Protein AF-A0A1H9PZU5-F1 (afdb_monomer)

Foldseek 3Di:
DKKKKFQFAPQLVVLLCDPDDDPPQWDKAWDDKDADDPVVGGHMMTIIDITGDPPDQLVVNLVVSVVSGDDPPDPGWMWMDAPNDIDTPPDSVVSSVSVVVNVVND

Mean predicted aligned error: 4.38 Å

Sequence (106 aa):
MLIELEGLEAEAVHTLQASRETPPGVVLTPMAVDAVLDGEREGFQLTASLILASEVSTDDAVRWLWPLLIDEEAAAVVMCTVAGERRELRRPDDLAKLVEEGRAAE

Solvent-accessible surface area (backbone atoms only — not comparable to full-atom values): 6096 Å² total; per-residue (Å²): 84,59,39,38,39,31,36,30,50,73,66,35,49,51,58,64,64,44,93,64,92,60,60,87,53,46,45,77,44,70,75,47,77,45,82,41,82,70,90,85,46,72,34,28,32,40,36,29,40,43,45,70,38,92,86,49,52,59,65,62,55,35,69,62,49,44,71,52,67,49,56,93,87,52,90,66,65,32,36,39,32,28,79,86,49,71,45,71,53,86,48,68,65,50,52,34,52,41,51,52,54,26,64,74,74,108

Radius of gyration: 12.91 Å; Cα contacts (8 Å, |Δi|>4): 178; chains: 1; bounding box: 30×24×38 Å

Organism: NCBI:txid641238

Secondary structure (DSSP, 8-state):
-EEEEEEE-HHHHHHHHS---PPTTEEEEEEEEEEEE-SS-EEEEEEEEEEE-TTS-HHHHHHHHHHHH--TTS---EEEEETTEEEEESSHHHHHHHHHHHHHH-

Nearest PDB structures (foldseek):
  6yc7-assembly1_D  TM=3.914E-01  e=2.669E-02  Corynebacterium glutamicum
  4cnz-assembly1_C  TM=4.183E-01  e=1.155E-01  Azospirillum brasilense
  3ncp-assembly3_C  TM=3.178E-01  e=7.533E-02  Archaeoglobus fulgidus
  8wm7-assembly1_E  TM=3.839E-01  e=2.260E-01  Nostoc sp. PCC 7120 = FACHB-418
  2j9d-assembly3_H  TM=4.059E-01  e=3.683E-01  Methanocaldococcus jannaschii

Structure (mmCIF, N/CA/C/O backbone):
data_AF-A0A1H9PZU5-F1
#
_entry.id   AF-A0A1H9PZU5-F1
#
loop_
_atom_site.group_PDB
_atom_site.id
_atom_site.type_symbol
_atom_site.label_atom_id
_atom_site.label_alt_id
_atom_site.label_comp_id
_atom_site.label_asym_id
_atom_site.label_entity_id
_atom_site.label_seq_id
_atom_site.pdbx_PDB_ins_code
_atom_site.Cartn_x
_atom_site.Cartn_y
_atom_site.Cartn_z
_atom_site.occupancy
_atom_site.B_iso_or_equiv
_atom_site.auth_seq_id
_atom_site.auth_comp_id
_atom_site.auth_asym_id
_atom_site.auth_atom_id
_atom_site.pdbx_PDB_model_num
ATOM 1 N N . MET A 1 1 ? -6.176 -5.525 5.482 1.00 92.62 1 MET A N 1
ATOM 2 C CA . MET A 1 1 ? -6.482 -5.671 4.041 1.00 92.62 1 MET A CA 1
ATOM 3 C C . MET A 1 1 ? -5.251 -6.115 3.244 1.00 92.62 1 MET A C 1
ATOM 5 O O . MET A 1 1 ? -4.132 -5.822 3.654 1.00 92.62 1 MET A O 1
ATOM 9 N N . LEU A 1 2 ? -5.434 -6.816 2.117 1.00 93.44 2 LEU A N 1
ATOM 10 C CA . LEU A 1 2 ? -4.353 -7.124 1.165 1.00 93.44 2 LEU A CA 1
ATOM 11 C C . LEU A 1 2 ? -4.231 -5.981 0.144 1.00 93.44 2 LEU A C 1
ATOM 13 O O . LEU A 1 2 ? -5.254 -5.512 -0.356 1.00 93.44 2 LEU A O 1
ATOM 17 N N . ILE A 1 3 ? -3.003 -5.556 -0.148 1.00 94.06 3 ILE A N 1
ATOM 18 C CA . ILE A 1 3 ? -2.679 -4.553 -1.164 1.00 94.06 3 ILE A CA 1
ATOM 19 C C . ILE A 1 3 ? -1.674 -5.136 -2.161 1.00 94.06 3 ILE A C 1
ATOM 21 O O . ILE A 1 3 ? -0.680 -5.751 -1.768 1.00 94.06 3 ILE A O 1
ATOM 25 N N . GLU A 1 4 ? -1.936 -4.946 -3.450 1.00 94.88 4 GLU A N 1
ATOM 26 C CA . GLU A 1 4 ? -1.033 -5.327 -4.539 1.00 94.88 4 GLU A CA 1
ATOM 27 C C . GLU A 1 4 ? -0.621 -4.073 -5.299 1.00 94.88 4 GLU A C 1
ATOM 29 O O . GLU A 1 4 ? -1.471 -3.283 -5.701 1.00 94.88 4 GLU A O 1
ATOM 34 N N . LEU A 1 5 ? 0.681 -3.885 -5.472 1.00 93.00 5 LEU A N 1
ATOM 35 C CA . LEU A 1 5 ? 1.279 -2.727 -6.120 1.00 93.00 5 LEU A CA 1
ATOM 36 C C . LEU A 1 5 ? 2.098 -3.216 -7.303 1.00 93.00 5 LEU A C 1
ATOM 38 O O . LEU A 1 5 ? 3.002 -4.020 -7.121 1.00 93.00 5 LEU A O 1
ATOM 42 N N . GLU A 1 6 ? 1.800 -2.734 -8.499 1.00 92.56 6 GLU A N 1
ATOM 43 C CA . GLU A 1 6 ? 2.472 -3.123 -9.738 1.00 92.56 6 GLU A CA 1
ATOM 44 C C . GLU A 1 6 ? 3.063 -1.910 -10.441 1.00 92.56 6 GLU A C 1
ATOM 46 O O . GLU A 1 6 ? 2.502 -0.818 -10.375 1.00 92.56 6 GLU A O 1
ATOM 51 N N . GLY A 1 7 ? 4.162 -2.126 -11.165 1.00 89.94 7 GLY A N 1
ATOM 52 C CA . GLY A 1 7 ? 4.894 -1.046 -11.830 1.00 89.94 7 GLY A CA 1
ATOM 53 C C . GLY A 1 7 ? 5.814 -0.285 -10.876 1.00 89.94 7 GLY A C 1
ATOM 54 O O . GLY A 1 7 ? 6.207 0.837 -11.175 1.00 89.94 7 GLY A O 1
ATOM 55 N N . LEU A 1 8 ? 6.151 -0.882 -9.727 1.00 89.69 8 LEU A N 1
ATOM 56 C CA . L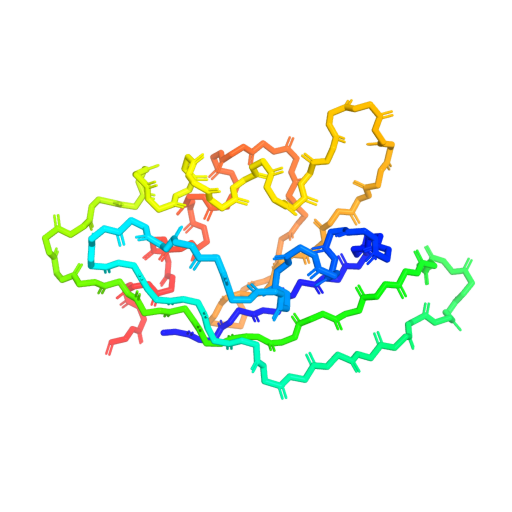EU A 1 8 ? 7.103 -0.295 -8.794 1.00 89.69 8 LEU A CA 1
ATOM 57 C C . LEU A 1 8 ? 8.524 -0.391 -9.345 1.00 89.69 8 LEU A C 1
ATOM 59 O O . LEU A 1 8 ? 8.918 -1.405 -9.927 1.00 89.69 8 LEU A O 1
ATOM 63 N N . GLU A 1 9 ? 9.322 0.633 -9.080 1.00 89.19 9 GLU A N 1
ATOM 64 C CA . GLU A 1 9 ? 10.760 0.584 -9.311 1.00 89.19 9 GLU A CA 1
ATOM 65 C C . GLU A 1 9 ? 11.475 -0.238 -8.229 1.00 89.19 9 GLU A C 1
ATOM 67 O O . GLU A 1 9 ? 10.964 -0.449 -7.124 1.00 89.19 9 GLU A O 1
ATOM 72 N N . ALA A 1 10 ? 12.698 -0.686 -8.531 1.00 88.62 10 ALA A N 1
ATOM 73 C CA . ALA A 1 10 ? 13.502 -1.483 -7.602 1.00 88.62 10 ALA A CA 1
ATOM 74 C C . ALA A 1 10 ? 13.725 -0.768 -6.257 1.00 88.62 10 ALA A C 1
ATOM 76 O O . ALA A 1 10 ? 13.686 -1.405 -5.205 1.00 88.62 10 ALA A O 1
ATOM 77 N N . GLU A 1 11 ? 13.944 0.550 -6.283 1.00 88.06 11 GLU A N 1
ATOM 78 C CA . GLU A 1 11 ? 14.166 1.359 -5.081 1.00 88.06 11 GLU A CA 1
ATOM 79 C C . GLU A 1 11 ? 12.904 1.476 -4.218 1.00 88.06 11 GLU A C 1
ATOM 81 O O . GLU A 1 11 ? 12.982 1.319 -2.995 1.00 88.06 11 GLU A O 1
ATOM 86 N N . ALA A 1 12 ? 11.738 1.670 -4.842 1.00 89.25 12 ALA A N 1
ATOM 87 C CA . ALA A 1 12 ? 10.455 1.699 -4.146 1.00 89.25 12 ALA A CA 1
ATOM 88 C C . ALA A 1 12 ? 10.186 0.355 -3.453 1.00 89.25 12 ALA A C 1
ATOM 90 O O . ALA A 1 12 ? 9.904 0.311 -2.254 1.00 89.25 12 ALA A O 1
ATOM 91 N N . VAL A 1 13 ? 10.383 -0.764 -4.160 1.00 91.38 13 VAL A N 1
ATOM 92 C CA . VAL A 1 13 ? 10.260 -2.103 -3.561 1.00 91.38 13 VAL A CA 1
ATOM 93 C C . VAL A 1 13 ? 11.246 -2.303 -2.422 1.00 91.38 13 VAL A C 1
ATOM 95 O O . VAL A 1 13 ? 10.846 -2.754 -1.350 1.00 91.38 13 VAL A O 1
ATOM 98 N N . HIS A 1 14 ? 12.516 -1.945 -2.611 1.00 90.81 14 HIS A N 1
ATOM 99 C CA . HIS A 1 14 ? 13.521 -2.079 -1.561 1.00 90.81 14 HIS A CA 1
ATOM 100 C C . HIS A 1 14 ? 13.142 -1.267 -0.315 1.00 90.81 14 HIS A C 1
ATOM 102 O O . HIS A 1 14 ? 13.271 -1.750 0.810 1.00 90.81 14 HIS A O 1
ATOM 108 N N . THR A 1 15 ? 12.605 -0.064 -0.514 1.00 89.69 15 THR A N 1
ATOM 109 C CA . THR A 1 15 ? 12.130 0.815 0.557 1.00 89.69 15 THR A CA 1
ATOM 110 C C . THR A 1 15 ? 10.939 0.224 1.307 1.00 89.69 15 THR A C 1
ATOM 112 O O . THR A 1 15 ? 10.908 0.294 2.535 1.00 89.69 15 THR A O 1
ATOM 115 N N . LEU A 1 16 ? 9.985 -0.380 0.595 1.00 90.31 16 LEU A N 1
ATOM 116 C CA . LEU A 1 16 ? 8.800 -1.018 1.179 1.00 90.31 16 LEU A CA 1
ATOM 117 C C . LEU A 1 16 ? 9.128 -2.353 1.864 1.00 90.31 16 LEU A C 1
ATOM 119 O O . LEU A 1 16 ? 8.461 -2.734 2.823 1.00 90.31 16 LEU A O 1
ATOM 123 N N . GLN A 1 17 ? 10.151 -3.064 1.383 1.00 89.62 17 GLN A N 1
ATOM 124 C CA . GLN A 1 17 ? 10.658 -4.292 1.996 1.00 89.62 17 GLN A CA 1
ATOM 125 C C . GLN A 1 17 ? 11.529 -4.036 3.225 1.00 89.62 17 GLN A C 1
ATOM 127 O O . GLN A 1 17 ? 11.622 -4.891 4.110 1.00 89.62 17 GLN A O 1
ATOM 132 N N . ALA A 1 18 ? 12.190 -2.881 3.284 1.00 86.50 18 ALA A N 1
ATOM 133 C CA . ALA A 1 18 ? 12.983 -2.501 4.435 1.00 86.50 18 ALA A CA 1
ATOM 134 C C . ALA A 1 18 ? 12.082 -2.307 5.663 1.00 86.50 18 ALA A C 1
ATOM 136 O O . ALA A 1 18 ? 11.027 -1.680 5.599 1.00 86.50 18 ALA A O 1
ATOM 137 N N . SER A 1 19 ? 12.533 -2.810 6.815 1.00 65.06 19 SER A N 1
ATOM 138 C CA . SER A 1 19 ? 11.877 -2.567 8.103 1.00 65.06 19 SER A CA 1
ATOM 139 C C . SER A 1 19 ? 11.984 -1.082 8.458 1.00 65.06 19 SER A C 1
ATOM 141 O O . SER A 1 19 ? 12.961 -0.658 9.077 1.00 65.06 19 SER A O 1
ATOM 143 N N . ARG A 1 20 ? 10.999 -0.286 8.039 1.00 74.50 20 ARG A N 1
ATOM 144 C CA . ARG A 1 20 ? 10.895 1.138 8.362 1.00 74.50 20 ARG A CA 1
ATOM 145 C C . ARG A 1 20 ? 10.039 1.367 9.597 1.00 74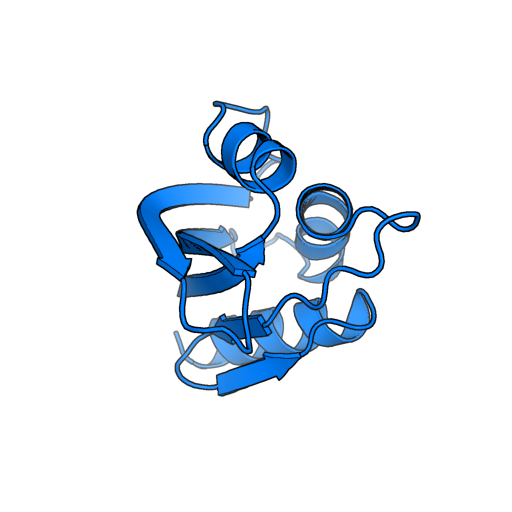.50 20 ARG A C 1
ATOM 147 O O . ARG A 1 20 ? 9.167 0.566 9.924 1.00 74.50 20 ARG A O 1
ATOM 154 N N . GLU A 1 21 ? 10.292 2.486 10.267 1.00 83.44 21 GLU A N 1
ATOM 155 C CA . GLU A 1 21 ? 9.376 2.994 11.281 1.00 83.44 21 GLU A CA 1
ATOM 156 C C . GLU A 1 21 ? 8.044 3.319 10.601 1.00 83.44 21 GLU A C 1
ATOM 158 O O . GLU A 1 21 ? 7.960 4.194 9.734 1.00 83.44 21 GLU A O 1
ATOM 163 N N . THR A 1 22 ? 7.012 2.559 10.956 1.00 87.31 22 THR A N 1
ATOM 164 C CA . THR A 1 22 ? 5.646 2.838 10.532 1.00 87.31 22 THR A CA 1
ATOM 165 C C . THR A 1 22 ? 5.007 3.824 11.513 1.00 87.31 22 THR A C 1
ATOM 167 O O . THR A 1 22 ? 5.351 3.833 12.702 1.00 87.31 22 THR A O 1
ATOM 170 N N . PRO A 1 23 ? 4.072 4.676 11.056 1.00 90.00 23 PRO A N 1
ATOM 171 C CA . PRO A 1 23 ? 3.284 5.501 11.958 1.00 90.00 23 PRO A CA 1
ATOM 172 C C . PRO A 1 23 ? 2.542 4.633 12.989 1.00 90.00 23 PRO A C 1
ATOM 174 O O . PRO A 1 23 ? 2.166 3.498 12.676 1.00 90.00 23 PRO A O 1
ATOM 177 N N . PRO A 1 24 ? 2.276 5.146 14.205 1.00 92.00 24 PRO A N 1
ATOM 178 C CA . PRO A 1 24 ? 1.476 4.430 15.193 1.00 92.00 24 PRO A CA 1
ATOM 179 C C . PRO A 1 24 ? 0.141 3.955 14.608 1.00 92.00 24 PRO A C 1
ATOM 181 O O . PRO A 1 24 ? -0.592 4.733 14.003 1.00 92.00 24 PRO A O 1
ATOM 184 N N . GLY A 1 25 ? -0.164 2.667 14.786 1.00 93.25 25 GLY A N 1
ATOM 185 C CA . GLY A 1 25 ? -1.391 2.052 14.276 1.00 93.25 25 GLY A CA 1
ATOM 186 C C . GLY A 1 25 ? -1.378 1.713 12.779 1.00 93.25 25 GLY A C 1
ATOM 187 O O . GLY A 1 25 ? -2.386 1.224 12.280 1.00 93.25 25 GLY A O 1
ATOM 188 N N . VAL A 1 26 ? -0.266 1.923 12.068 1.00 93.69 26 VAL A N 1
ATOM 189 C CA . VAL A 1 26 ? -0.067 1.459 10.687 1.00 93.69 26 VAL A CA 1
ATOM 190 C C . VAL A 1 26 ? 0.927 0.304 10.687 1.00 93.69 26 VAL A C 1
ATOM 192 O O . VAL A 1 26 ? 2.016 0.408 11.251 1.00 93.69 26 VAL A O 1
ATOM 195 N N . VAL A 1 27 ? 0.579 -0.795 10.025 1.00 93.25 27 VAL A N 1
ATOM 196 C CA . VAL A 1 27 ? 1.502 -1.902 9.754 1.00 93.25 27 VAL A CA 1
ATOM 197 C C . VAL A 1 27 ? 1.419 -2.255 8.278 1.00 93.25 27 VAL A C 1
ATOM 199 O O . VAL A 1 27 ? 0.343 -2.566 7.774 1.00 93.25 27 VAL A O 1
ATOM 202 N N . LEU A 1 28 ? 2.564 -2.249 7.601 1.00 92.62 28 LEU A N 1
ATOM 203 C CA . LEU A 1 28 ? 2.718 -2.776 6.250 1.00 92.62 28 LEU A CA 1
ATOM 204 C C . LEU A 1 28 ? 3.656 -3.981 6.315 1.00 92.62 28 LEU A C 1
ATOM 206 O O . LEU A 1 28 ? 4.796 -3.857 6.752 1.00 92.62 28 LEU A O 1
ATOM 210 N N . THR A 1 29 ? 3.171 -5.153 5.915 1.00 93.56 29 THR A N 1
ATOM 211 C CA . THR A 1 29 ? 3.958 -6.391 5.889 1.00 93.56 29 THR A CA 1
ATOM 212 C C . THR A 1 29 ? 4.070 -6.901 4.454 1.00 93.56 29 THR A C 1
ATOM 214 O O . THR A 1 29 ? 3.092 -7.444 3.935 1.00 93.56 29 THR A O 1
ATOM 217 N N . PRO A 1 30 ? 5.236 -6.750 3.807 1.00 94.06 30 PRO A N 1
ATOM 218 C CA . PRO A 1 30 ? 5.533 -7.373 2.520 1.00 94.06 30 PRO A CA 1
ATOM 219 C C . PRO A 1 30 ? 5.353 -8.892 2.590 1.00 94.06 30 PRO A C 1
ATOM 221 O O . PRO A 1 30 ? 5.829 -9.530 3.529 1.00 94.06 30 PRO A O 1
ATOM 224 N N . MET A 1 31 ? 4.681 -9.476 1.600 1.00 94.38 31 MET A N 1
ATOM 225 C CA . MET A 1 31 ? 4.405 -10.917 1.544 1.00 94.38 31 MET A CA 1
ATOM 226 C C . MET A 1 31 ? 5.075 -11.589 0.348 1.00 94.38 31 MET A C 1
ATOM 228 O O . MET A 1 31 ? 5.624 -12.678 0.492 1.00 94.38 31 MET A O 1
ATOM 232 N N . ALA A 1 32 ? 5.040 -10.943 -0.817 1.00 95.00 32 ALA A N 1
ATOM 233 C CA . ALA A 1 32 ? 5.638 -11.448 -2.047 1.00 95.00 32 ALA A CA 1
ATOM 234 C C . ALA A 1 32 ? 6.129 -10.292 -2.920 1.00 95.00 32 ALA A C 1
ATOM 236 O O . ALA A 1 32 ? 5.539 -9.211 -2.909 1.00 95.00 32 ALA A O 1
ATOM 237 N N . VAL A 1 33 ? 7.214 -10.534 -3.655 1.00 95.00 33 VAL A N 1
ATOM 238 C CA . VAL A 1 33 ? 7.727 -9.628 -4.682 1.00 95.00 33 VAL A CA 1
ATOM 239 C C . VAL A 1 33 ? 8.038 -10.433 -5.927 1.00 95.00 33 VAL A C 1
ATOM 241 O O . VAL A 1 33 ? 8.812 -11.388 -5.860 1.00 95.00 33 VAL A O 1
ATOM 244 N N . ASP A 1 34 ? 7.488 -9.989 -7.049 1.00 94.12 34 ASP A N 1
ATOM 245 C CA . ASP A 1 34 ? 7.679 -10.593 -8.358 1.00 94.12 34 ASP 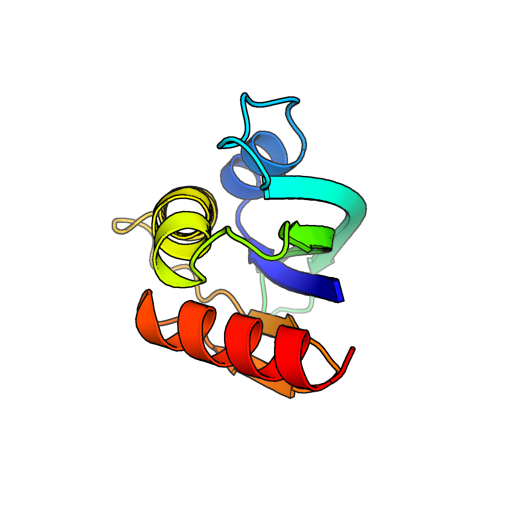A CA 1
ATOM 246 C C . ASP A 1 34 ? 8.234 -9.550 -9.332 1.00 94.12 34 ASP A C 1
ATOM 248 O O . ASP A 1 34 ? 7.830 -8.386 -9.328 1.00 94.12 34 ASP A O 1
ATOM 252 N N . ALA A 1 35 ? 9.184 -9.954 -10.174 1.00 90.44 35 ALA A N 1
ATOM 253 C CA . ALA A 1 35 ? 9.633 -9.123 -11.285 1.00 90.44 35 ALA A CA 1
ATOM 254 C C . ALA A 1 35 ? 8.666 -9.306 -12.461 1.00 90.44 35 ALA A C 1
ATOM 256 O O . ALA A 1 35 ? 8.437 -10.435 -12.902 1.00 90.44 35 ALA A O 1
ATOM 257 N N . VAL A 1 36 ? 8.119 -8.208 -12.980 1.00 85.75 36 VAL A N 1
ATOM 258 C CA . VAL A 1 36 ? 7.170 -8.215 -14.097 1.00 85.75 36 VAL A CA 1
ATOM 259 C C . VAL A 1 36 ? 7.885 -7.727 -15.353 1.00 85.75 36 VAL A C 1
ATOM 261 O O . VAL A 1 36 ? 8.405 -6.613 -15.405 1.00 85.75 36 VAL A O 1
ATOM 264 N N . LEU A 1 37 ? 7.932 -8.601 -16.360 1.00 72.94 37 LEU A N 1
ATOM 265 C CA . LEU A 1 37 ? 8.593 -8.377 -17.646 1.00 72.94 37 LEU A CA 1
ATOM 266 C C . LEU A 1 37 ? 7.631 -8.773 -18.775 1.00 72.94 37 LEU A C 1
ATOM 268 O O . LEU A 1 37 ? 7.819 -9.801 -19.422 1.00 72.94 37 LEU A O 1
ATOM 272 N N . ASP A 1 38 ? 6.571 -7.986 -18.977 1.00 70.69 38 ASP A N 1
ATOM 273 C CA . ASP A 1 38 ? 5.543 -8.242 -20.008 1.00 70.69 38 ASP A CA 1
ATOM 274 C C . ASP A 1 38 ? 5.629 -7.262 -21.200 1.00 70.69 38 ASP A C 1
ATOM 276 O O . ASP A 1 38 ? 4.689 -7.081 -21.963 1.00 70.69 38 ASP A O 1
ATOM 280 N N . GLY A 1 39 ? 6.754 -6.558 -21.363 1.00 60.50 39 GLY A N 1
ATOM 281 C CA . GLY A 1 39 ? 7.008 -5.642 -22.489 1.00 60.50 39 GLY A CA 1
ATOM 282 C C . GLY A 1 39 ? 6.175 -4.346 -22.511 1.00 60.50 39 GLY A C 1
ATOM 283 O O . GLY A 1 39 ? 6.648 -3.342 -23.031 1.00 60.50 39 GLY A O 1
ATOM 284 N N . GLU A 1 40 ? 4.977 -4.333 -21.919 1.00 58.62 40 GLU A N 1
ATOM 285 C CA . GLU A 1 40 ? 4.133 -3.144 -21.702 1.00 58.62 40 GLU A CA 1
ATOM 286 C C . GLU A 1 40 ? 4.247 -2.591 -20.271 1.00 58.62 40 GLU A C 1
ATOM 288 O O . GLU A 1 40 ? 3.888 -1.444 -20.005 1.00 58.62 40 GLU A O 1
ATOM 293 N N . ARG A 1 41 ? 4.740 -3.414 -19.338 1.00 61.72 41 ARG A N 1
ATOM 294 C CA . ARG A 1 41 ? 4.965 -3.080 -17.928 1.00 61.72 41 ARG A CA 1
ATOM 295 C C . ARG A 1 41 ? 6.302 -3.674 -17.515 1.00 61.72 41 ARG A C 1
ATOM 297 O O . ARG A 1 41 ? 6.418 -4.887 -17.350 1.00 61.72 41 ARG A O 1
ATOM 304 N N . GLU A 1 42 ? 7.308 -2.820 -17.409 1.00 74.81 42 GLU A N 1
ATOM 305 C CA . GLU A 1 42 ? 8.594 -3.168 -16.813 1.00 74.81 42 GLU A CA 1
ATOM 306 C C . GLU A 1 42 ? 8.592 -2.657 -15.373 1.00 74.81 42 GLU A C 1
ATOM 308 O O . GLU A 1 42 ? 8.290 -1.491 -15.128 1.00 74.81 42 GLU A O 1
ATOM 313 N N . GLY A 1 43 ? 8.876 -3.536 -14.414 1.00 87.88 43 GLY A N 1
ATOM 314 C CA . GLY A 1 43 ? 8.946 -3.157 -13.007 1.00 87.88 43 GLY A CA 1
ATOM 315 C C . GLY A 1 43 ? 8.728 -4.336 -12.075 1.00 87.88 43 GLY A C 1
ATOM 316 O O . GLY A 1 43 ? 8.864 -5.500 -12.453 1.00 87.88 43 GLY A O 1
ATOM 317 N N . PHE A 1 44 ? 8.379 -4.028 -10.837 1.00 91.62 44 PHE A N 1
ATOM 318 C CA . PHE A 1 44 ? 8.129 -5.014 -9.801 1.00 91.62 44 PHE A CA 1
ATOM 319 C C . PHE A 1 44 ? 6.675 -4.966 -9.347 1.00 91.62 44 PHE A C 1
ATOM 321 O O . PHE A 1 44 ? 6.034 -3.911 -9.317 1.00 91.62 44 PHE A O 1
ATOM 328 N N . GLN A 1 45 ? 6.180 -6.137 -8.970 1.00 93.56 45 GLN A N 1
ATOM 329 C CA . GLN A 1 45 ? 4.944 -6.307 -8.239 1.00 93.56 45 GLN A CA 1
ATOM 330 C C . GLN A 1 45 ? 5.271 -6.609 -6.777 1.00 93.56 45 GLN A C 1
ATOM 332 O O . GLN A 1 45 ? 6.083 -7.485 -6.492 1.00 93.56 45 GLN A O 1
ATOM 337 N N . LEU A 1 46 ? 4.630 -5.898 -5.854 1.00 94.50 46 LEU A N 1
ATOM 338 C CA . LEU A 1 46 ? 4.673 -6.146 -4.419 1.00 94.50 46 LEU A CA 1
ATOM 339 C C . LEU A 1 46 ? 3.265 -6.487 -3.934 1.00 94.50 46 LEU A C 1
ATOM 341 O O . LEU A 1 46 ? 2.354 -5.668 -4.038 1.00 94.50 46 LEU A O 1
ATOM 345 N N . THR A 1 47 ? 3.110 -7.655 -3.323 1.00 95.38 47 THR A N 1
ATOM 346 C CA . THR A 1 47 ? 1.922 -7.999 -2.536 1.00 95.38 47 THR A CA 1
ATOM 347 C C . THR A 1 47 ? 2.253 -7.833 -1.060 1.00 95.38 47 THR A C 1
ATOM 349 O O . THR A 1 47 ? 3.234 -8.397 -0.565 1.00 95.38 47 THR A O 1
ATOM 352 N N . ALA A 1 48 ? 1.434 -7.073 -0.337 1.00 94.75 48 ALA A N 1
ATOM 353 C CA . ALA A 1 48 ? 1.620 -6.800 1.080 1.00 94.75 48 ALA A CA 1
ATOM 354 C C . ALA A 1 48 ? 0.294 -6.841 1.850 1.00 94.75 48 ALA A C 1
ATOM 356 O O . ALA A 1 48 ? -0.787 -6.634 1.303 1.00 94.75 48 ALA A O 1
ATOM 357 N N . SER A 1 49 ? 0.384 -7.085 3.153 1.00 93.88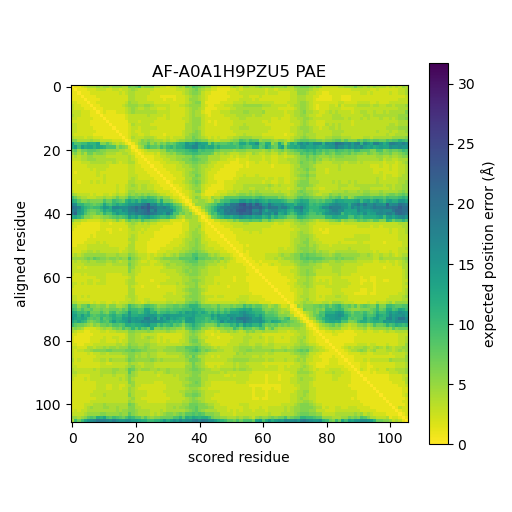 49 SER A N 1
ATOM 358 C CA . SER A 1 49 ? -0.716 -6.866 4.088 1.00 93.88 49 SER A CA 1
ATOM 359 C C . SER A 1 49 ? -0.603 -5.460 4.669 1.00 93.88 49 SER A C 1
ATOM 361 O O . SER A 1 49 ? 0.432 -5.116 5.243 1.00 93.88 49 SER A O 1
ATOM 363 N N . LEU A 1 50 ? -1.657 -4.658 4.528 1.00 93.31 50 LEU A N 1
ATOM 364 C CA . LEU A 1 50 ? -1.798 -3.356 5.171 1.00 93.31 50 LEU A CA 1
ATOM 365 C C . LEU A 1 50 ? -2.823 -3.475 6.302 1.00 93.31 50 LEU A C 1
ATOM 367 O O . LEU A 1 50 ? -3.976 -3.850 6.082 1.00 93.31 50 LEU A O 1
ATOM 371 N N . ILE A 1 51 ? -2.409 -3.153 7.521 1.00 92.75 51 ILE A N 1
ATOM 372 C CA . ILE A 1 51 ? -3.266 -3.149 8.705 1.00 92.75 51 ILE A CA 1
ATOM 373 C C . ILE A 1 51 ? -3.288 -1.730 9.256 1.00 92.75 51 ILE A C 1
ATOM 375 O O . ILE A 1 51 ? -2.240 -1.147 9.533 1.00 92.75 51 ILE A O 1
ATOM 379 N N . LEU A 1 52 ? -4.496 -1.197 9.421 1.00 93.44 52 LEU A N 1
ATOM 380 C CA . LEU A 1 52 ? -4.748 0.112 10.006 1.00 93.44 52 LEU A CA 1
ATOM 381 C C . LEU A 1 52 ? -5.569 -0.079 11.278 1.00 93.44 52 LEU A C 1
ATOM 383 O O . LEU A 1 52 ? -6.635 -0.696 11.245 1.00 93.44 52 LEU A O 1
ATOM 387 N N . ALA A 1 53 ? -5.080 0.441 12.400 1.00 93.75 53 ALA A N 1
ATOM 388 C CA . ALA A 1 53 ? -5.848 0.493 13.634 1.00 93.75 53 ALA A CA 1
ATOM 389 C C . ALA A 1 53 ? -7.099 1.369 13.444 1.00 93.75 53 ALA A C 1
ATOM 391 O O . ALA A 1 53 ? -7.136 2.265 12.597 1.00 93.75 53 ALA A O 1
ATOM 392 N N . SER A 1 54 ? -8.144 1.110 14.229 1.00 89.81 54 SER A N 1
ATOM 393 C CA . SER A 1 54 ? -9.455 1.760 14.083 1.00 89.81 54 SER A CA 1
ATOM 394 C C . SER A 1 54 ? -9.398 3.290 14.108 1.00 89.81 54 SER A C 1
ATOM 396 O O . SER A 1 54 ? -10.127 3.952 13.373 1.00 89.81 54 SER A O 1
ATOM 398 N N . GLU A 1 55 ? -8.511 3.829 14.933 1.00 91.75 55 GLU A N 1
ATOM 399 C CA . GLU A 1 55 ? -8.286 5.241 15.210 1.00 91.75 55 GLU A CA 1
ATOM 400 C C . GLU A 1 55 ? -7.406 5.941 14.169 1.00 91.75 55 GLU A C 1
ATOM 402 O O . GLU A 1 55 ? -7.357 7.170 14.147 1.00 91.75 55 GLU A O 1
ATOM 407 N N . VAL A 1 56 ? -6.718 5.183 13.310 1.00 93.81 56 VAL A N 1
ATOM 408 C CA . VAL A 1 56 ? -5.867 5.752 12.265 1.00 93.81 56 VAL A CA 1
ATOM 409 C C . VAL A 1 56 ? -6.741 6.249 11.122 1.00 93.81 56 VAL A C 1
ATOM 411 O O . VAL A 1 56 ? -7.578 5.515 10.581 1.00 93.81 56 VAL A O 1
ATOM 414 N N . SER A 1 57 ? -6.545 7.515 10.752 1.00 93.06 57 SER A N 1
ATOM 415 C CA . SER A 1 57 ? -7.204 8.102 9.592 1.00 93.06 57 SER A CA 1
ATOM 416 C C . SER A 1 57 ? -6.593 7.547 8.303 1.00 93.06 57 SER A C 1
ATOM 418 O O . SER A 1 57 ? -5.389 7.289 8.229 1.00 93.06 57 SER A O 1
ATOM 420 N N . THR A 1 58 ? -7.420 7.355 7.274 1.00 92.88 58 THR A N 1
ATOM 421 C CA . THR A 1 58 ? -6.917 6.924 5.964 1.00 92.88 58 THR A CA 1
ATOM 422 C C . THR A 1 58 ? -5.921 7.941 5.400 1.00 92.88 58 THR A C 1
ATOM 424 O O . THR A 1 58 ? -4.874 7.547 4.895 1.00 92.88 58 THR A O 1
ATOM 427 N N . ASP A 1 59 ?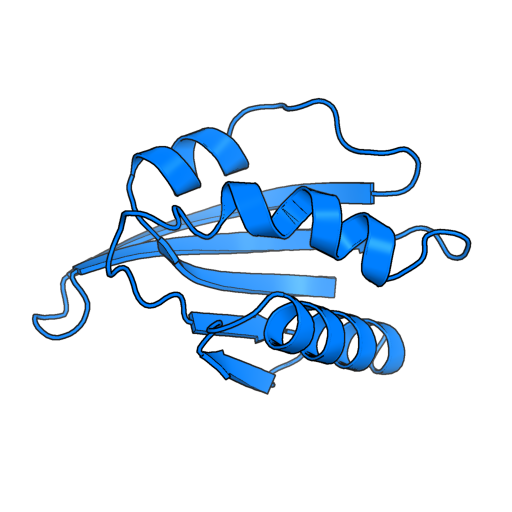 -6.182 9.237 5.584 1.00 93.19 59 ASP A N 1
ATOM 428 C CA . ASP A 1 59 ? -5.280 10.326 5.198 1.00 93.19 59 ASP A CA 1
ATOM 429 C C . ASP A 1 59 ? -3.873 10.183 5.787 1.00 93.19 59 ASP A C 1
ATOM 431 O O . ASP A 1 59 ? -2.891 10.364 5.068 1.00 93.19 59 ASP A O 1
ATOM 435 N N . ASP A 1 60 ? -3.742 9.853 7.075 1.00 92.31 60 ASP A N 1
ATOM 436 C CA . ASP A 1 60 ? -2.426 9.719 7.711 1.00 92.31 60 ASP A CA 1
ATOM 437 C C . ASP A 1 60 ? -1.658 8.510 7.165 1.00 92.31 60 ASP A C 1
ATOM 439 O O . ASP A 1 60 ? -0.456 8.603 6.901 1.00 92.31 60 ASP A O 1
ATOM 443 N N . ALA A 1 61 ? -2.353 7.394 6.923 1.00 92.69 61 ALA A N 1
ATOM 444 C CA . ALA A 1 61 ? -1.759 6.221 6.290 1.00 92.69 61 ALA A CA 1
ATOM 445 C C . ALA A 1 61 ? -1.296 6.524 4.854 1.00 92.69 61 ALA A C 1
ATOM 447 O O . ALA A 1 61 ? -0.191 6.146 4.465 1.00 92.69 61 ALA A O 1
ATOM 448 N N . VAL A 1 62 ? -2.107 7.251 4.081 1.00 93.38 62 VAL A N 1
ATOM 449 C CA . VAL A 1 62 ? -1.807 7.643 2.695 1.00 93.38 62 VAL A CA 1
ATOM 450 C C . VAL A 1 62 ? -0.650 8.630 2.636 1.00 93.38 62 VAL A C 1
ATOM 452 O O . VAL A 1 62 ? 0.246 8.453 1.817 1.00 93.38 62 VAL A O 1
ATOM 455 N N . ARG A 1 63 ? -0.615 9.637 3.517 1.00 92.56 63 ARG A N 1
ATOM 456 C CA . ARG A 1 63 ? 0.496 10.602 3.601 1.00 92.56 63 ARG A CA 1
ATOM 457 C C . ARG A 1 63 ? 1.833 9.928 3.870 1.00 92.56 63 ARG A C 1
ATOM 459 O O . ARG A 1 63 ? 2.856 10.414 3.399 1.00 92.56 63 ARG A O 1
ATOM 466 N N . TRP A 1 64 ? 1.826 8.834 4.627 1.00 92.00 64 TRP A N 1
ATOM 467 C CA . TRP A 1 64 ? 3.021 8.036 4.867 1.00 92.00 64 TRP A CA 1
ATOM 468 C C . TRP A 1 64 ? 3.360 7.111 3.692 1.00 92.00 64 TRP A C 1
ATOM 470 O O . TRP A 1 64 ? 4.526 7.027 3.318 1.00 92.00 64 TRP A O 1
ATOM 480 N N . LEU A 1 65 ? 2.370 6.424 3.115 1.00 91.81 65 LEU A N 1
ATOM 481 C CA . LEU A 1 65 ? 2.604 5.412 2.084 1.00 91.81 65 LEU A CA 1
ATOM 482 C C . LEU A 1 65 ? 2.918 6.028 0.713 1.00 91.81 65 LEU A C 1
ATOM 484 O O . LEU A 1 65 ? 3.799 5.535 0.019 1.00 91.81 65 LEU A O 1
ATOM 488 N N . TRP A 1 66 ? 2.238 7.110 0.329 1.00 91.50 66 TRP A N 1
ATOM 489 C CA . TRP A 1 66 ? 2.344 7.721 -1.001 1.00 91.50 66 TRP A CA 1
ATOM 490 C C . TRP A 1 66 ? 3.785 8.044 -1.432 1.00 91.50 66 TRP A C 1
ATOM 492 O O . TRP A 1 66 ? 4.181 7.585 -2.505 1.00 91.50 66 TRP A O 1
ATOM 502 N N . PRO A 1 67 ? 4.612 8.726 -0.612 1.00 89.62 67 PRO A N 1
ATOM 503 C CA . PRO A 1 67 ? 5.992 9.047 -0.984 1.00 89.62 67 PRO A CA 1
ATOM 504 C C . PRO A 1 67 ? 6.909 7.820 -1.102 1.00 89.62 67 PRO A C 1
ATOM 506 O O . PRO A 1 67 ? 8.040 7.949 -1.551 1.00 89.62 67 PRO A O 1
ATOM 509 N N . LEU A 1 68 ? 6.468 6.641 -0.644 1.00 89.00 68 LEU A N 1
ATOM 510 C CA . LEU A 1 68 ? 7.212 5.384 -0.786 1.00 89.00 68 LEU A CA 1
ATOM 511 C C . LEU A 1 68 ? 6.883 4.664 -2.099 1.00 89.00 68 LEU A C 1
ATOM 513 O O . LEU A 1 68 ? 7.634 3.785 -2.513 1.00 89.00 68 LEU A O 1
ATOM 517 N N . LEU A 1 69 ? 5.734 4.986 -2.702 1.00 87.56 69 LEU A N 1
ATOM 518 C CA . LEU A 1 69 ? 5.240 4.354 -3.924 1.00 87.56 69 LEU A CA 1
ATOM 519 C C . LEU A 1 69 ? 5.612 5.150 -5.168 1.00 87.56 69 LEU A C 1
ATOM 521 O O . LEU A 1 69 ? 5.955 4.558 -6.186 1.00 87.56 69 LEU A O 1
ATOM 525 N N . ILE A 1 70 ? 5.485 6.474 -5.081 1.00 81.44 70 ILE A N 1
ATOM 526 C CA . ILE A 1 70 ? 5.619 7.381 -6.214 1.00 81.44 70 ILE A CA 1
ATOM 527 C C . ILE A 1 70 ? 6.799 8.306 -5.956 1.00 81.44 70 ILE A C 1
ATOM 529 O O . ILE A 1 70 ? 6.768 9.115 -5.028 1.00 81.44 70 ILE A O 1
ATOM 533 N N . ASP A 1 71 ? 7.809 8.199 -6.809 1.00 74.31 71 ASP A N 1
ATOM 534 C CA . ASP A 1 71 ? 8.778 9.268 -7.003 1.00 74.31 71 ASP A CA 1
ATOM 535 C C . ASP A 1 71 ? 8.162 10.281 -7.980 1.00 74.31 71 ASP A C 1
ATOM 537 O O . ASP A 1 71 ? 7.813 9.931 -9.106 1.00 74.31 71 ASP A O 1
ATOM 541 N N . GLU A 1 72 ? 7.975 11.530 -7.542 1.00 66.19 72 GLU A N 1
ATOM 542 C CA . GLU A 1 72 ? 7.367 12.590 -8.359 1.00 66.19 72 GLU A CA 1
ATOM 543 C C . GLU A 1 72 ? 8.211 12.949 -9.597 1.00 66.19 72 GLU A C 1
ATOM 545 O O . GLU A 1 72 ? 7.685 13.547 -10.540 1.00 66.19 72 GLU A O 1
ATOM 550 N N . GLU A 1 73 ? 9.499 12.582 -9.621 1.00 62.94 73 GLU A N 1
ATOM 551 C CA . GLU A 1 73 ? 10.372 12.753 -10.788 1.00 62.94 73 GLU A CA 1
ATOM 552 C C . GLU A 1 73 ? 10.335 11.549 -11.746 1.00 62.94 73 GLU A C 1
ATOM 554 O O . GLU A 1 73 ? 10.684 11.686 -12.925 1.00 62.94 73 GLU A O 1
ATOM 559 N N . ALA A 1 74 ? 9.866 10.388 -11.283 1.00 61.34 74 ALA A N 1
ATOM 560 C CA . ALA A 1 74 ? 9.735 9.192 -12.099 1.00 61.34 74 ALA A CA 1
ATOM 561 C C . ALA A 1 74 ? 8.376 9.164 -12.814 1.00 61.34 74 ALA A C 1
ATOM 563 O O . ALA A 1 74 ? 7.312 9.280 -12.213 1.00 61.34 74 ALA A O 1
ATOM 564 N N . ALA A 1 75 ? 8.382 8.926 -14.127 1.00 61.38 75 ALA A N 1
ATOM 565 C CA . ALA A 1 75 ? 7.157 8.726 -14.910 1.00 61.38 75 ALA A CA 1
ATOM 566 C C . ALA A 1 75 ? 6.510 7.337 -14.682 1.00 61.38 75 ALA A C 1
ATOM 568 O O . ALA A 1 75 ? 5.763 6.856 -15.539 1.00 61.38 75 ALA A O 1
ATOM 569 N N . ALA A 1 76 ? 6.831 6.667 -13.571 1.00 71.19 76 ALA A N 1
ATOM 570 C CA . ALA A 1 76 ? 6.386 5.314 -13.277 1.00 71.19 76 ALA A CA 1
ATOM 571 C C . ALA A 1 76 ? 4.885 5.297 -12.958 1.00 71.19 76 ALA A C 1
ATOM 573 O O . ALA A 1 76 ? 4.398 5.984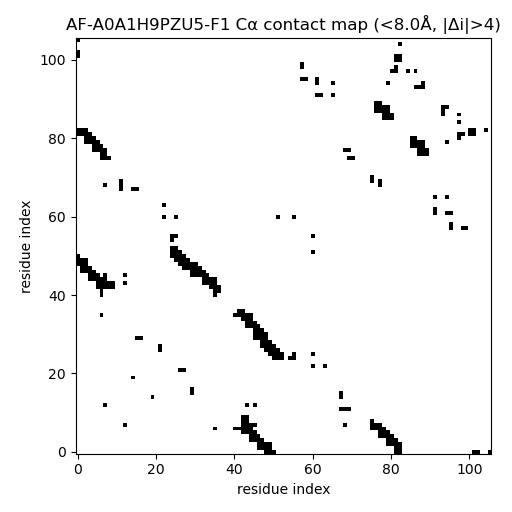 -12.059 1.00 71.19 76 ALA A O 1
ATOM 574 N N . VAL A 1 77 ? 4.138 4.492 -13.711 1.00 80.88 77 VA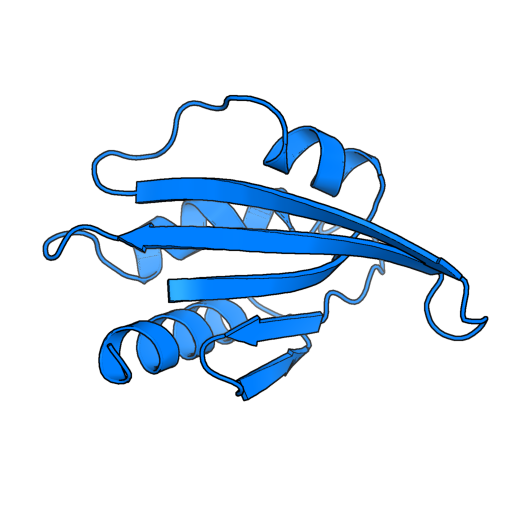L A N 1
ATOM 575 C CA . VAL A 1 77 ? 2.705 4.291 -13.489 1.00 80.88 77 VAL A CA 1
ATOM 576 C C . VAL A 1 77 ? 2.525 3.131 -12.519 1.00 80.88 77 VAL A C 1
ATOM 578 O O . VAL A 1 77 ? 2.755 1.979 -12.886 1.00 80.88 77 VAL A O 1
ATOM 581 N N . VAL A 1 78 ? 2.068 3.428 -11.302 1.00 88.62 78 VAL A N 1
ATOM 582 C CA . VAL A 1 78 ? 1.785 2.397 -10.297 1.00 88.62 78 VAL A CA 1
ATOM 583 C C . VAL A 1 78 ? 0.315 2.003 -10.349 1.00 88.62 78 VAL A C 1
ATOM 585 O O . VAL A 1 78 ? -0.581 2.834 -10.192 1.00 88.62 78 VAL A O 1
ATOM 588 N N . MET A 1 79 ? 0.052 0.715 -10.547 1.00 92.06 79 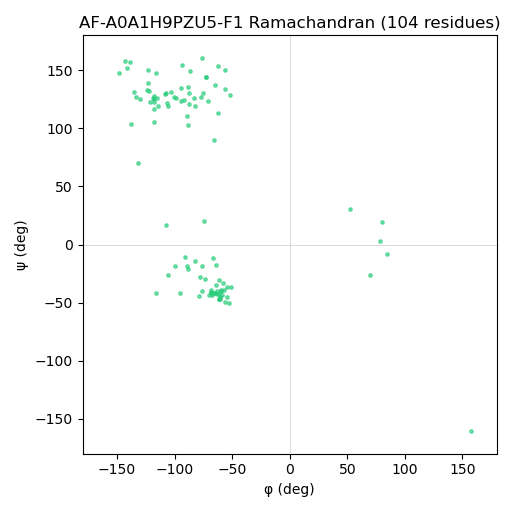MET A N 1
ATOM 589 C CA . MET A 1 79 ? -1.283 0.140 -10.397 1.00 92.06 79 MET A CA 1
ATOM 590 C C . MET A 1 79 ? -1.426 -0.419 -8.984 1.00 92.06 79 MET A C 1
ATOM 592 O O . MET A 1 79 ? -0.537 -1.114 -8.504 1.00 92.06 79 MET A O 1
ATOM 596 N N . CYS A 1 80 ? -2.547 -0.138 -8.331 1.00 92.56 80 CYS A N 1
ATOM 597 C CA . CYS A 1 80 ? -2.850 -0.608 -6.987 1.00 92.56 80 CYS A CA 1
ATOM 598 C C . CYS A 1 80 ? -4.153 -1.404 -6.985 1.00 92.56 80 CYS A C 1
ATOM 600 O O . CYS A 1 80 ? -5.159 -0.937 -7.526 1.00 92.56 80 CYS A O 1
ATOM 602 N N . THR A 1 81 ? -4.137 -2.582 -6.365 1.00 93.44 81 THR A N 1
ATOM 603 C CA . THR A 1 81 ? -5.325 -3.400 -6.117 1.00 93.44 81 THR A CA 1
ATOM 604 C C . THR A 1 81 ? -5.569 -3.515 -4.616 1.00 93.44 81 THR A C 1
ATOM 606 O O . THR A 1 81 ? -4.684 -3.947 -3.877 1.00 93.44 81 THR A O 1
ATOM 609 N N . VAL A 1 82 ? -6.777 -3.173 -4.163 1.00 92.12 82 VAL A N 1
ATOM 610 C CA . VAL A 1 82 ? -7.242 -3.366 -2.778 1.00 92.12 82 VAL A CA 1
ATOM 611 C C . VAL A 1 82 ? -8.652 -3.945 -2.821 1.00 92.12 82 VAL A C 1
ATOM 613 O O . VAL A 1 82 ? -9.497 -3.455 -3.559 1.00 92.12 82 VAL A O 1
ATOM 616 N N . ALA A 1 83 ? -8.912 -5.008 -2.054 1.00 87.25 83 ALA A N 1
ATOM 617 C CA . ALA A 1 83 ? -10.226 -5.671 -2.003 1.00 87.25 83 ALA A CA 1
ATOM 618 C C . ALA A 1 83 ? -10.808 -6.065 -3.386 1.00 87.25 83 ALA A C 1
ATOM 620 O O . ALA A 1 83 ? -12.020 -6.107 -3.572 1.00 87.25 83 ALA A O 1
ATOM 621 N N . GLY A 1 84 ? -9.943 -6.373 -4.360 1.00 87.19 84 GLY A N 1
ATOM 622 C CA . GLY A 1 84 ? -10.333 -6.724 -5.733 1.00 87.19 84 GLY A CA 1
ATOM 623 C C . GLY A 1 84 ? -10.563 -5.529 -6.664 1.00 87.19 84 GLY A C 1
ATOM 624 O O . GLY A 1 84 ? -10.672 -5.724 -7.874 1.00 87.19 84 GLY A O 1
ATOM 625 N N . GLU A 1 85 ? -10.566 -4.304 -6.139 1.00 91.88 85 GLU A N 1
ATOM 626 C CA . GLU A 1 85 ? -10.653 -3.078 -6.926 1.00 91.88 85 GLU A CA 1
ATOM 627 C C . GLU A 1 85 ? -9.258 -2.622 -7.345 1.00 91.88 85 GLU A C 1
ATOM 629 O O . GLU A 1 85 ? -8.395 -2.365 -6.506 1.00 91.88 85 GLU A O 1
ATOM 634 N N . ARG A 1 86 ? -9.042 -2.515 -8.659 1.00 92.44 86 ARG A N 1
ATOM 635 C CA . ARG A 1 86 ? -7.760 -2.134 -9.261 1.00 92.44 86 ARG A CA 1
ATOM 636 C C . ARG A 1 86 ? -7.834 -0.731 -9.850 1.00 92.44 86 ARG A C 1
ATOM 638 O O . ARG A 1 86 ? -8.704 -0.451 -10.677 1.00 92.44 86 ARG A O 1
ATOM 645 N N . ARG A 1 87 ? -6.878 0.134 -9.508 1.00 92.56 87 ARG A N 1
ATOM 646 C CA . ARG A 1 87 ? -6.793 1.503 -10.038 1.00 92.56 87 ARG A CA 1
ATOM 647 C C . ARG A 1 87 ? -5.357 1.927 -10.316 1.00 92.56 87 ARG A C 1
ATOM 649 O O . ARG A 1 87 ? -4.422 1.462 -9.678 1.00 92.56 87 ARG A O 1
ATOM 656 N N . GLU A 1 88 ? -5.203 2.826 -11.277 1.00 92.44 88 GLU A N 1
ATOM 657 C CA . GLU A 1 88 ? -3.959 3.563 -11.492 1.00 92.44 88 GLU A CA 1
ATOM 658 C C . GLU A 1 88 ? -3.815 4.649 -10.419 1.00 92.44 88 GLU A C 1
ATOM 660 O O . GLU A 1 88 ? -4.754 5.416 -10.193 1.00 92.44 88 GLU A O 1
ATOM 665 N N . LEU A 1 89 ? -2.660 4.717 -9.763 1.00 91.19 89 LEU A N 1
ATOM 666 C CA . LEU A 1 89 ? -2.348 5.735 -8.767 1.00 91.19 89 LEU A CA 1
ATOM 667 C C . LEU A 1 89 ? -1.731 6.955 -9.449 1.00 91.19 89 LEU A C 1
ATOM 669 O O . LEU A 1 89 ? -0.555 6.949 -9.801 1.00 91.19 89 LEU A O 1
ATOM 673 N N . ARG A 1 90 ? -2.520 8.019 -9.625 1.00 89.19 90 ARG A N 1
ATOM 674 C CA . ARG A 1 90 ? -2.042 9.291 -10.197 1.00 89.19 90 ARG A CA 1
ATOM 675 C C . ARG A 1 90 ? -1.885 10.375 -9.146 1.00 89.19 90 ARG A C 1
ATOM 677 O O . ARG A 1 90 ? -1.133 11.325 -9.348 1.00 89.19 90 ARG A O 1
ATOM 684 N N . ARG A 1 91 ? -2.651 10.279 -8.060 1.00 90.88 91 ARG A N 1
ATOM 685 C CA . ARG A 1 91 ? -2.670 11.228 -6.945 1.00 90.88 91 ARG A CA 1
ATOM 686 C C . ARG A 1 91 ? -2.860 10.496 -5.615 1.00 90.88 91 ARG A C 1
ATOM 688 O O . ARG A 1 91 ? -3.464 9.422 -5.612 1.00 90.88 91 ARG A O 1
ATOM 695 N N . PRO A 1 92 ? -2.461 11.104 -4.482 1.00 92.25 92 PRO A N 1
ATOM 696 C CA . PRO A 1 92 ? -2.722 10.551 -3.152 1.00 92.25 92 PRO A CA 1
ATOM 697 C C . PRO A 1 92 ? -4.193 10.168 -2.928 1.00 92.25 92 PRO A C 1
ATOM 699 O O . PRO A 1 92 ? -4.475 9.129 -2.336 1.00 92.25 92 PRO A O 1
ATOM 702 N N . ASP A 1 93 ? -5.126 10.955 -3.471 1.00 93.50 93 ASP A N 1
ATOM 703 C CA . ASP A 1 93 ? -6.570 10.713 -3.367 1.00 93.50 93 ASP A CA 1
ATOM 704 C C . ASP A 1 93 ? -7.008 9.377 -4.001 1.00 93.50 93 ASP A C 1
ATOM 706 O O . ASP A 1 93 ? -7.967 8.757 -3.535 1.00 93.50 93 ASP A O 1
ATOM 710 N N . ASP A 1 94 ? -6.306 8.900 -5.040 1.00 92.88 94 ASP A N 1
ATOM 711 C CA . ASP A 1 94 ? -6.603 7.607 -5.669 1.00 92.88 94 ASP A CA 1
ATOM 712 C C . ASP A 1 94 ? -6.322 6.456 -4.696 1.00 92.88 94 ASP A C 1
ATOM 714 O O . ASP A 1 94 ? -7.126 5.525 -4.585 1.00 92.88 94 ASP A O 1
ATOM 718 N N . LEU A 1 95 ? -5.205 6.557 -3.964 1.00 92.69 95 LEU A N 1
ATOM 719 C CA . LEU A 1 95 ? -4.809 5.606 -2.930 1.00 92.69 95 LEU A CA 1
ATOM 720 C C . LEU A 1 95 ? -5.728 5.706 -1.710 1.00 92.69 95 LEU A C 1
ATOM 722 O O . LEU A 1 95 ? -6.162 4.677 -1.200 1.00 92.69 95 LEU A O 1
ATOM 726 N N . ALA A 1 96 ? -6.062 6.924 -1.272 1.00 94.62 96 ALA A N 1
ATOM 727 C CA . ALA A 1 96 ? -6.968 7.142 -0.147 1.00 94.62 96 ALA A CA 1
ATOM 728 C C . ALA A 1 96 ? -8.312 6.455 -0.374 1.00 94.62 96 ALA A C 1
ATOM 730 O O . ALA A 1 96 ? -8.745 5.658 0.456 1.00 94.62 96 ALA A O 1
ATOM 731 N N . LYS A 1 97 ? -8.911 6.667 -1.548 1.00 93.56 97 LYS A N 1
ATOM 732 C CA . LYS A 1 97 ? -10.185 6.046 -1.898 1.00 93.56 97 LYS A CA 1
ATOM 733 C C . LYS A 1 97 ? -10.106 4.514 -1.920 1.00 93.56 97 LYS A C 1
ATOM 735 O O . LYS A 1 97 ? -11.006 3.869 -1.395 1.00 93.56 97 LYS A O 1
ATOM 740 N N . LEU A 1 98 ? -9.041 3.929 -2.477 1.00 93.31 98 LEU A N 1
ATOM 741 C CA . LEU A 1 98 ? -8.857 2.469 -2.470 1.00 93.31 98 LEU A CA 1
ATOM 742 C C . LEU A 1 98 ? -8.705 1.903 -1.051 1.00 93.31 98 LEU A C 1
ATOM 744 O O . LEU A 1 98 ? -9.251 0.846 -0.745 1.00 93.31 98 LEU A O 1
ATOM 748 N N . VAL A 1 99 ? -7.981 2.598 -0.171 1.00 93.00 99 VAL A N 1
ATOM 749 C CA . VAL A 1 99 ? -7.817 2.179 1.228 1.00 93.00 99 VAL A CA 1
ATOM 750 C C . VAL A 1 99 ? -9.136 2.301 1.995 1.00 93.00 99 VAL A C 1
ATOM 752 O O . VAL A 1 99 ? -9.469 1.404 2.764 1.00 93.00 99 VAL A O 1
ATOM 755 N N . GLU A 1 100 ? -9.919 3.362 1.778 1.00 93.56 100 GLU A N 1
ATOM 756 C CA . GLU A 1 100 ? -11.263 3.500 2.360 1.00 93.56 100 GLU A CA 1
ATOM 757 C C . GLU A 1 100 ? -12.207 2.384 1.899 1.00 93.56 100 GLU A C 1
ATOM 759 O O . GLU A 1 100 ? -12.874 1.764 2.729 1.00 93.56 100 GLU A O 1
ATOM 764 N N . GLU A 1 101 ? -12.226 2.097 0.594 1.00 91.06 101 GLU A N 1
ATOM 765 C CA . GLU A 1 101 ? -12.987 0.992 -0.001 1.00 91.06 101 GLU A CA 1
ATOM 766 C C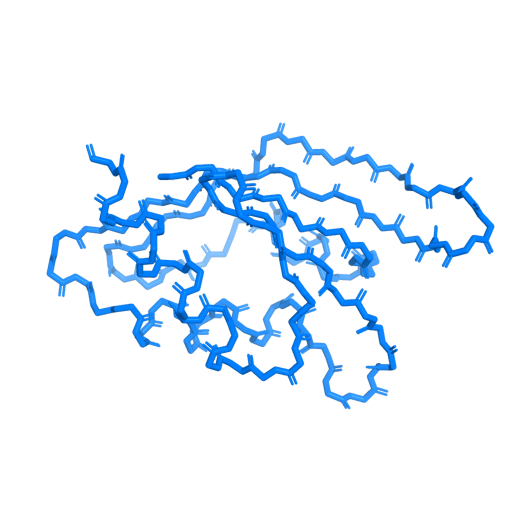 . GLU A 1 101 ? -12.553 -0.353 0.612 1.00 91.06 101 GLU A C 1
ATOM 768 O O . GLU A 1 101 ? -13.398 -1.149 1.024 1.00 91.06 101 GLU A O 1
ATOM 773 N N . GLY A 1 102 ? -11.243 -0.563 0.778 1.00 90.25 102 GLY A N 1
ATOM 774 C CA . GLY A 1 102 ? -10.675 -1.736 1.441 1.00 90.25 102 GLY A CA 1
ATOM 775 C C . GLY A 1 102 ? -11.102 -1.886 2.900 1.00 90.25 102 GLY A C 1
ATOM 776 O O . GLY A 1 102 ? -11.500 -2.975 3.300 1.00 90.25 102 GLY A O 1
ATOM 777 N N . ARG A 1 103 ? -11.080 -0.801 3.684 1.00 90.12 103 ARG A N 1
ATOM 778 C CA . ARG A 1 103 ? -11.536 -0.807 5.087 1.00 90.12 103 ARG A CA 1
ATOM 779 C C . ARG A 1 103 ? -13.022 -1.118 5.221 1.00 90.12 103 ARG A C 1
ATOM 781 O O . ARG A 1 103 ? -13.420 -1.718 6.209 1.00 90.12 103 ARG A O 1
ATOM 788 N N . ALA A 1 104 ? -13.843 -0.665 4.276 1.00 87.38 104 ALA A N 1
ATOM 789 C CA . ALA A 1 104 ? -15.286 -0.898 4.298 1.00 87.38 104 ALA A CA 1
ATOM 790 C C . ALA A 1 104 ? -15.675 -2.332 3.890 1.00 87.38 104 ALA A C 1
ATOM 792 O O . ALA A 1 104 ? -16.804 -2.748 4.148 1.00 87.38 104 ALA A O 1
ATOM 793 N N . ALA A 1 105 ? -14.768 -3.057 3.229 1.00 82.31 105 ALA A N 1
ATOM 794 C CA . ALA A 1 105 ? -14.964 -4.435 2.787 1.00 82.31 105 ALA A CA 1
ATOM 795 C C . ALA A 1 105 ? -14.500 -5.495 3.812 1.00 82.31 105 ALA A C 1
ATOM 797 O O . ALA A 1 105 ? -14.787 -6.677 3.612 1.00 82.31 105 ALA A O 1
ATOM 798 N N . GLU A 1 106 ? -13.786 -5.085 4.869 1.00 69.44 106 GLU A N 1
ATOM 799 C CA . GLU A 1 106 ? -13.385 -5.921 6.019 1.00 69.44 106 GLU A CA 1
ATOM 800 C C . GLU A 1 106 ? -14.504 -6.048 7.067 1.00 69.44 106 GLU A C 1
ATOM 802 O O . GLU A 1 106 ? -14.656 -7.167 7.613 1.00 69.44 106 GLU A O 1
#

pLDDT: mean 87.88, std 9.14, range [58.62, 95.38]